Protein AF-A0A7Y9ZKM8-F1 (afdb_monomer_lite)

Foldseek 3Di:
DAPLVVLVVQLVVLVVVLCCVQVDPDPPFADFPADPDPVDGDGPVNVVSVVVSVVSVVVSVVVNVVGD

Organism: NCBI:txid200618

Structure (mmCIF, N/CA/C/O backbone):
data_AF-A0A7Y9ZKM8-F1
#
_entry.id   AF-A0A7Y9ZKM8-F1
#
loop_
_atom_site.group_PDB
_atom_site.id
_atom_site.type_symbol
_atom_site.label_atom_id
_atom_site.label_alt_id
_atom_site.label_comp_id
_atom_site.label_asym_id
_atom_site.label_entity_id
_atom_site.label_seq_id
_atom_site.pdbx_PDB_ins_code
_atom_site.Cartn_x
_atom_site.Cartn_y
_atom_site.Cartn_z
_atom_site.occupancy
_atom_site.B_iso_or_equiv
_atom_site.auth_seq_id
_atom_site.auth_comp_id
_atom_site.auth_asym_id
_atom_site.auth_atom_id
_atom_site.pdbx_PDB_model_num
ATOM 1 N N . MET A 1 1 ? -0.156 -1.820 25.097 1.00 73.31 1 MET A N 1
ATOM 2 C CA . MET A 1 1 ? 0.002 -0.907 23.942 1.00 73.31 1 MET A CA 1
ATOM 3 C C . MET A 1 1 ? -1.393 -0.582 23.417 1.00 73.31 1 MET A C 1
ATOM 5 O O . MET A 1 1 ? -2.185 -1.508 23.313 1.00 73.31 1 MET A O 1
ATOM 9 N N . SER A 1 2 ? -1.737 0.691 23.186 1.00 92.81 2 SER A N 1
ATOM 10 C CA . SER A 1 2 ? -3.092 1.062 22.730 1.00 92.81 2 SER A CA 1
ATOM 11 C C . SER A 1 2 ? -3.397 0.436 21.355 1.00 92.81 2 SER A C 1
ATOM 13 O O . SER A 1 2 ? -2.517 0.490 20.491 1.00 92.81 2 SER A O 1
ATOM 15 N N . PRO A 1 3 ? -4.607 -0.110 21.109 1.00 92.56 3 PRO A N 1
ATOM 16 C CA . PRO A 1 3 ? -4.999 -0.632 19.795 1.00 92.56 3 PRO A CA 1
ATOM 17 C C . PRO A 1 3 ? -4.814 0.398 18.677 1.00 92.56 3 PRO A C 1
ATOM 19 O O . PRO A 1 3 ? -4.331 0.079 17.594 1.00 92.56 3 PRO A O 1
ATOM 22 N N . ARG A 1 4 ? -5.096 1.673 18.971 1.00 92.94 4 ARG A N 1
ATOM 23 C CA . ARG A 1 4 ? -4.866 2.778 18.036 1.00 92.94 4 ARG A CA 1
ATOM 24 C C . ARG A 1 4 ? -3.382 2.954 17.725 1.00 92.94 4 ARG A C 1
ATOM 26 O O . ARG A 1 4 ? -3.015 3.086 16.567 1.00 92.94 4 ARG A O 1
ATOM 33 N N . LEU A 1 5 ? -2.504 2.865 18.723 1.00 96.44 5 LEU A N 1
ATOM 34 C CA . LEU A 1 5 ? -1.062 2.951 18.480 1.00 96.44 5 LEU A CA 1
ATOM 35 C C . LEU A 1 5 ? -0.557 1.796 17.596 1.00 96.44 5 LEU A C 1
ATOM 37 O O . LEU A 1 5 ? 0.267 2.023 16.716 1.00 96.44 5 LEU A O 1
ATOM 41 N N . GLN A 1 6 ? -1.079 0.579 17.783 1.00 95.94 6 GLN A N 1
ATOM 42 C CA . GLN A 1 6 ? -0.749 -0.572 16.931 1.00 95.94 6 GLN A CA 1
ATOM 43 C C . GLN A 1 6 ? -1.222 -0.374 15.487 1.00 95.94 6 GLN A C 1
ATOM 45 O O . GLN A 1 6 ? -0.464 -0.627 14.555 1.00 95.94 6 GLN A O 1
ATOM 50 N N . LEU A 1 7 ? -2.444 0.126 15.294 1.00 97.31 7 LEU A N 1
ATOM 51 C CA . LEU A 1 7 ? -2.988 0.426 13.968 1.00 97.31 7 LEU A CA 1
ATOM 52 C C . LEU A 1 7 ? -2.211 1.547 13.263 1.00 97.31 7 LEU A C 1
ATOM 54 O O . LEU A 1 7 ? -1.934 1.432 12.072 1.00 97.31 7 LEU A O 1
ATOM 58 N N . ALA A 1 8 ? -1.820 2.597 13.992 1.00 97.19 8 ALA A N 1
ATOM 59 C CA . ALA A 1 8 ? -0.986 3.672 13.457 1.00 97.19 8 ALA A CA 1
ATOM 60 C C . ALA A 1 8 ? 0.395 3.152 13.034 1.00 97.19 8 ALA A C 1
ATOM 62 O O . ALA A 1 8 ? 0.837 3.424 11.920 1.00 97.19 8 ALA A O 1
ATOM 63 N N . ALA A 1 9 ? 1.046 2.353 13.884 1.00 97.56 9 ALA A N 1
ATOM 64 C CA . ALA A 1 9 ? 2.317 1.719 13.545 1.00 97.56 9 ALA A CA 1
ATOM 65 C C . ALA A 1 9 ? 2.179 0.804 12.318 1.00 97.56 9 ALA A C 1
ATOM 67 O O . ALA A 1 9 ? 2.993 0.880 11.403 1.00 97.56 9 ALA A O 1
ATOM 68 N N . GLY A 1 10 ? 1.114 -0.001 12.252 1.00 97.38 10 GLY A N 1
ATOM 69 C CA . GLY A 1 10 ? 0.814 -0.841 11.094 1.00 97.38 10 GLY A CA 1
ATOM 70 C C . GLY A 1 10 ? 0.628 -0.031 9.808 1.00 97.38 10 GLY A C 1
ATOM 71 O O . GLY A 1 10 ? 1.171 -0.408 8.773 1.00 97.38 10 GLY A O 1
ATOM 72 N 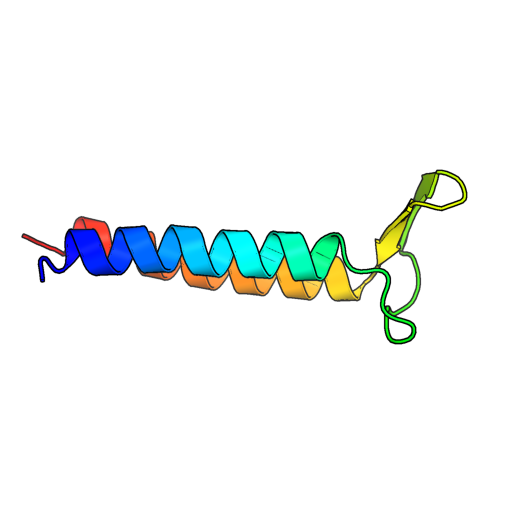N . ALA A 1 11 ? -0.065 1.110 9.871 1.00 97.50 11 ALA A N 1
ATOM 73 C CA . ALA A 1 11 ? -0.232 1.997 8.719 1.00 97.50 11 ALA A CA 1
ATOM 74 C C . ALA A 1 11 ? 1.108 2.565 8.233 1.00 97.50 11 ALA A C 1
ATOM 76 O O . ALA A 1 11 ? 1.384 2.576 7.032 1.00 97.50 11 ALA A O 1
ATOM 77 N N . VAL A 1 12 ? 1.966 3.001 9.157 1.00 98.00 12 VAL A N 1
ATOM 78 C CA . VAL A 1 12 ? 3.306 3.496 8.817 1.00 98.00 12 VAL A CA 1
ATOM 79 C C . VAL A 1 12 ? 4.142 2.388 8.177 1.00 98.00 12 VAL A C 1
ATOM 81 O O . VAL A 1 12 ? 4.702 2.600 7.105 1.00 98.00 12 VAL A O 1
ATOM 84 N N . LEU A 1 13 ? 4.175 1.197 8.779 1.00 97.88 13 LEU A N 1
ATOM 85 C CA . LEU A 1 13 ? 4.963 0.065 8.284 1.00 97.88 13 LEU A CA 1
ATOM 86 C C . LEU A 1 13 ? 4.506 -0.392 6.898 1.00 97.88 13 LEU A C 1
ATOM 88 O O . LEU A 1 13 ? 5.323 -0.509 5.990 1.00 97.88 13 LEU A O 1
ATOM 92 N N . VAL A 1 14 ? 3.201 -0.601 6.709 1.00 97.25 14 VAL A N 1
ATOM 93 C CA . VAL A 1 14 ? 2.648 -1.034 5.417 1.00 97.25 14 VAL A CA 1
ATOM 94 C C . VAL A 1 14 ? 2.898 0.018 4.336 1.00 97.25 14 VAL A C 1
ATOM 96 O O . VAL A 1 14 ? 3.225 -0.340 3.206 1.00 97.25 14 VAL A O 1
ATOM 99 N N . SER A 1 15 ? 2.812 1.310 4.668 1.00 97.06 15 SER A N 1
ATOM 100 C CA . SER A 1 15 ? 3.132 2.378 3.712 1.00 97.06 15 SER A CA 1
ATOM 101 C C . SER A 1 15 ? 4.620 2.410 3.370 1.00 97.06 15 SER A C 1
ATOM 103 O O . SER A 1 15 ? 4.957 2.506 2.195 1.00 97.06 15 SER A O 1
ATOM 105 N N . GLY A 1 16 ? 5.504 2.266 4.361 1.00 95.06 16 GLY A N 1
ATOM 106 C CA . GLY A 1 16 ? 6.950 2.199 4.141 1.00 95.06 16 GLY A CA 1
ATOM 107 C C . GLY A 1 16 ? 7.350 1.037 3.230 1.00 95.06 16 GLY A C 1
ATOM 108 O O . GLY A 1 16 ? 8.040 1.255 2.240 1.00 95.06 16 GLY A O 1
ATOM 109 N N . ILE A 1 17 ? 6.826 -0.165 3.497 1.00 93.44 17 ILE A N 1
ATOM 110 C CA . ILE A 1 17 ? 7.059 -1.358 2.665 1.00 93.44 17 ILE A CA 1
ATOM 111 C C . ILE A 1 17 ? 6.548 -1.141 1.238 1.00 93.44 17 ILE A C 1
ATOM 113 O O . ILE A 1 17 ? 7.202 -1.531 0.280 1.00 93.44 17 ILE A O 1
ATOM 117 N N . THR A 1 18 ? 5.389 -0.498 1.082 1.00 93.75 18 THR A N 1
ATOM 118 C CA . THR A 1 18 ? 4.821 -0.199 -0.243 1.00 93.75 18 THR A CA 1
ATOM 119 C C . THR A 1 18 ? 5.713 0.766 -1.016 1.00 93.75 18 THR A C 1
ATOM 121 O O . THR A 1 18 ? 5.968 0.545 -2.194 1.00 93.75 18 THR A O 1
ATOM 124 N N . VAL A 1 19 ? 6.234 1.807 -0.362 1.00 92.19 19 VAL A N 1
ATOM 125 C CA . VAL A 1 19 ? 7.182 2.741 -0.987 1.00 92.19 19 VAL A CA 1
ATOM 126 C C . VAL A 1 19 ? 8.464 2.022 -1.396 1.00 92.19 19 VAL A C 1
ATOM 128 O O . VAL A 1 19 ? 8.925 2.219 -2.514 1.00 92.19 19 VAL A O 1
ATOM 131 N N . GLU A 1 20 ? 9.020 1.171 -0.534 1.00 89.62 20 GLU A N 1
ATOM 132 C CA . GLU A 1 20 ? 10.220 0.391 -0.852 1.00 89.62 20 GLU A CA 1
ATOM 133 C C . GLU A 1 20 ? 9.978 -0.576 -2.020 1.00 89.62 20 GLU A C 1
ATOM 135 O O . GLU A 1 20 ? 10.804 -0.663 -2.926 1.00 89.62 20 GLU A O 1
ATOM 140 N N . ALA A 1 21 ? 8.817 -1.233 -2.052 1.00 87.00 21 ALA A N 1
ATOM 141 C CA . ALA A 1 21 ? 8.425 -2.129 -3.135 1.00 87.00 21 ALA A CA 1
ATOM 142 C C . ALA A 1 21 ? 8.252 -1.402 -4.480 1.00 87.00 21 ALA A C 1
ATOM 144 O O . ALA A 1 21 ? 8.622 -1.959 -5.506 1.00 87.00 21 ALA A O 1
ATOM 145 N N . LEU A 1 22 ? 7.733 -0.167 -4.477 1.00 86.44 22 LEU A N 1
ATOM 146 C CA . LEU A 1 22 ? 7.561 0.648 -5.688 1.00 86.44 22 LEU A CA 1
ATOM 147 C C . LEU A 1 22 ? 8.859 1.335 -6.142 1.00 86.44 22 LEU A C 1
ATOM 149 O O . LEU A 1 22 ? 9.075 1.539 -7.333 1.00 86.44 22 LEU A O 1
ATOM 153 N N . ALA A 1 23 ? 9.712 1.744 -5.201 1.00 81.75 23 ALA A N 1
ATOM 154 C CA . ALA A 1 23 ? 10.976 2.420 -5.499 1.00 81.75 23 ALA A CA 1
ATOM 155 C C . ALA A 1 23 ? 12.108 1.435 -5.835 1.00 81.75 23 ALA A C 1
ATOM 157 O O . ALA A 1 23 ? 13.105 1.814 -6.455 1.00 81.75 23 ALA A O 1
ATOM 158 N N . GLY A 1 24 ? 11.982 0.178 -5.408 1.00 67.56 24 GLY A N 1
ATOM 159 C CA . GLY A 1 24 ? 12.952 -0.872 -5.672 1.00 67.56 24 GLY A CA 1
ATOM 160 C C . GLY A 1 24 ? 12.922 -1.314 -7.133 1.00 67.56 24 GLY A C 1
ATOM 161 O O . GLY A 1 24 ? 12.006 -2.005 -7.566 1.00 67.56 24 GLY A O 1
ATOM 162 N N . SER A 1 25 ? 13.974 -1.001 -7.890 1.00 57.34 25 SER A N 1
ATOM 163 C CA . SER A 1 25 ? 14.198 -1.572 -9.221 1.00 57.34 25 SER A CA 1
ATOM 164 C C . SER A 1 25 ? 14.645 -3.032 -9.101 1.00 57.34 25 SER A C 1
ATOM 166 O O . SER A 1 25 ? 15.828 -3.372 -9.150 1.00 57.34 25 SER A O 1
ATOM 168 N N . SER A 1 26 ? 13.695 -3.942 -8.898 1.00 55.69 26 SER A N 1
ATOM 169 C CA . SER A 1 26 ? 14.016 -5.367 -8.889 1.00 55.69 26 SER A CA 1
ATOM 170 C C . SER A 1 26 ? 14.186 -5.870 -10.330 1.00 55.69 26 SER A C 1
ATOM 172 O O . SER A 1 26 ? 13.408 -5.521 -11.218 1.00 55.69 26 SER A O 1
ATOM 174 N N . ARG A 1 27 ? 15.165 -6.749 -10.586 1.00 53.47 27 ARG A N 1
ATOM 175 C CA . ARG A 1 27 ? 15.272 -7.502 -11.860 1.00 53.47 27 ARG A CA 1
ATOM 176 C C . ARG A 1 27 ? 14.043 -8.386 -12.151 1.00 53.47 27 ARG A C 1
ATOM 178 O O . ARG A 1 27 ? 13.971 -8.972 -13.224 1.00 53.47 27 ARG A O 1
ATOM 185 N N . LEU A 1 28 ? 13.136 -8.514 -11.181 1.00 56.72 28 LEU A N 1
ATOM 186 C CA . LEU A 1 28 ? 11.883 -9.262 -11.242 1.00 56.72 28 LEU A CA 1
ATOM 187 C C . LEU A 1 28 ? 10.679 -8.383 -11.599 1.00 56.72 28 LEU A C 1
ATOM 189 O O . LEU A 1 28 ? 9.581 -8.916 -11.703 1.00 56.72 28 LEU A O 1
ATOM 193 N N . SER A 1 29 ? 10.868 -7.072 -11.776 1.00 61.72 29 SER A N 1
ATOM 194 C CA . SER A 1 29 ? 9.777 -6.166 -12.130 1.00 61.72 29 SER A CA 1
ATOM 195 C C . SER A 1 29 ? 9.233 -6.568 -13.501 1.00 61.72 29 S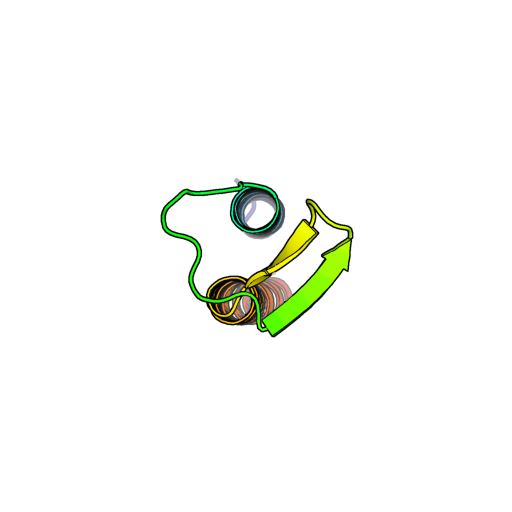ER A C 1
ATOM 197 O O . SER A 1 29 ? 9.993 -6.661 -14.471 1.00 61.72 29 SER A O 1
ATOM 199 N N . GLY A 1 30 ? 7.937 -6.870 -13.563 1.00 68.88 30 GLY A N 1
ATOM 200 C CA . GLY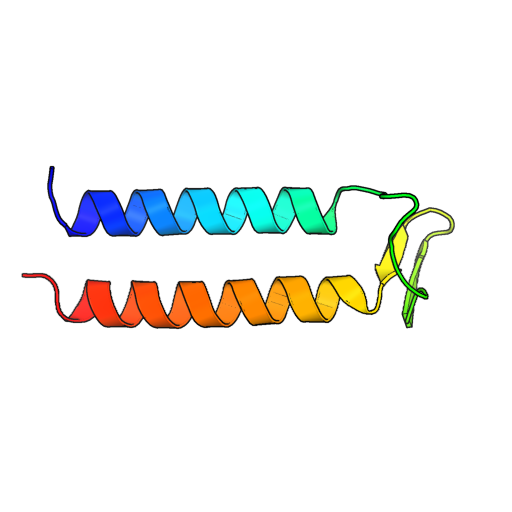 A 1 30 ? 7.216 -7.240 -14.775 1.00 68.88 30 GLY A CA 1
ATOM 201 C C . GLY A 1 30 ? 7.253 -6.144 -15.845 1.00 68.88 30 GLY A C 1
ATOM 202 O O . GLY A 1 30 ? 7.943 -5.139 -15.702 1.00 68.88 30 GLY A O 1
ATOM 203 N N . PRO A 1 31 ? 6.527 -6.294 -16.962 1.00 79.62 31 PRO A N 1
ATOM 204 C CA . PRO A 1 31 ? 6.595 -5.321 -18.047 1.00 79.62 31 PRO A CA 1
ATOM 205 C C . PRO A 1 31 ? 6.206 -3.911 -17.572 1.00 79.62 31 PRO A C 1
ATOM 207 O O . PRO A 1 31 ? 5.241 -3.732 -16.824 1.00 79.62 31 PRO A O 1
ATOM 210 N N . VAL A 1 32 ? 6.959 -2.906 -18.029 1.00 83.50 32 VAL A N 1
ATOM 211 C CA . VAL A 1 32 ? 6.629 -1.489 -17.825 1.00 83.50 32 VAL A CA 1
ATOM 212 C C . VAL A 1 32 ? 5.355 -1.172 -18.608 1.00 83.50 32 VAL A C 1
ATOM 214 O O . VAL A 1 32 ? 5.297 -1.394 -19.816 1.00 83.50 32 VAL A O 1
ATOM 217 N N . ILE A 1 33 ? 4.338 -0.649 -17.926 1.00 86.06 33 ILE A N 1
ATOM 218 C CA . ILE A 1 33 ? 3.065 -0.217 -18.524 1.00 86.06 33 ILE A CA 1
ATOM 219 C C . ILE A 1 33 ? 3.034 1.279 -18.817 1.00 86.06 33 ILE A C 1
ATOM 221 O O . ILE A 1 33 ? 2.364 1.707 -19.754 1.00 86.06 33 ILE A O 1
ATOM 225 N N . ILE A 1 34 ? 3.747 2.080 -18.022 1.00 84.75 34 ILE A N 1
ATOM 226 C CA . ILE A 1 34 ? 3.824 3.534 -18.187 1.00 84.75 34 ILE A CA 1
ATOM 227 C C . ILE A 1 34 ? 5.268 3.956 -17.960 1.00 84.75 34 ILE A C 1
ATOM 229 O O . ILE A 1 34 ? 5.808 3.740 -16.884 1.00 84.75 34 ILE A O 1
ATOM 233 N N . THR A 1 35 ? 5.889 4.602 -18.938 1.00 84.94 35 THR A N 1
ATOM 234 C CA . THR A 1 35 ? 7.250 5.133 -18.796 1.00 84.94 35 THR A CA 1
ATOM 235 C C . THR A 1 35 ? 7.185 6.623 -18.483 1.00 84.94 35 THR A C 1
ATOM 237 O O . THR A 1 35 ? 6.613 7.386 -19.258 1.00 84.94 35 THR A O 1
ATOM 240 N N . PH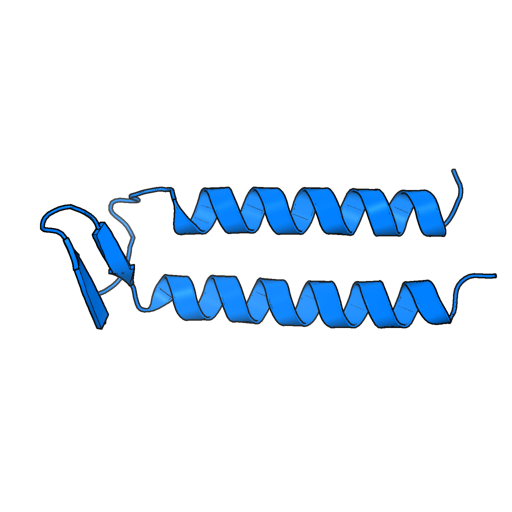E A 1 36 ? 7.781 7.050 -17.368 1.00 81.19 36 PHE A N 1
ATOM 241 C CA . PHE A 1 36 ? 7.880 8.471 -17.008 1.00 81.19 36 PHE A CA 1
ATOM 242 C C . PHE A 1 36 ? 9.235 9.070 -17.390 1.00 81.19 36 PHE A C 1
ATOM 244 O O . PHE A 1 36 ? 9.317 10.238 -17.762 1.00 81.19 36 PHE A O 1
ATOM 251 N N . SER A 1 37 ? 10.304 8.278 -17.303 1.00 80.50 37 SER A N 1
ATOM 252 C CA . SER A 1 37 ? 11.659 8.665 -17.695 1.00 80.50 37 SER A CA 1
ATOM 253 C C . SER A 1 37 ? 12.437 7.443 -18.207 1.00 80.50 37 SER A C 1
ATOM 255 O O . SER A 1 37 ? 11.973 6.315 -18.046 1.00 80.50 37 SER A O 1
ATOM 257 N N . PRO A 1 38 ? 13.637 7.618 -18.791 1.00 78.38 38 PRO A N 1
ATOM 258 C CA . PRO A 1 38 ? 14.450 6.495 -19.271 1.00 78.38 38 PRO A CA 1
ATOM 259 C C . PRO A 1 38 ? 14.810 5.463 -18.192 1.00 78.38 38 PRO A C 1
ATOM 261 O O . PRO A 1 38 ? 15.171 4.338 -18.521 1.00 78.38 38 PRO A O 1
ATOM 264 N N . THR A 1 39 ? 14.745 5.847 -16.914 1.00 76.25 39 THR A N 1
ATOM 265 C CA . THR A 1 39 ? 15.098 4.991 -15.773 1.00 76.25 39 THR A CA 1
ATOM 266 C C . THR A 1 39 ? 13.923 4.706 -14.843 1.00 76.25 39 THR A C 1
ATOM 268 O O . THR A 1 39 ? 14.090 3.931 -13.907 1.00 76.25 39 THR A O 1
ATOM 271 N N . HIS A 1 40 ? 12.760 5.328 -15.066 1.00 74.69 40 HIS A N 1
ATOM 272 C CA . HIS A 1 40 ? 11.586 5.185 -14.208 1.00 74.69 40 HIS A CA 1
ATOM 273 C C . HIS A 1 40 ? 10.327 4.945 -15.034 1.00 74.69 40 HIS A C 1
ATOM 275 O O . HIS A 1 40 ? 9.962 5.724 -15.919 1.00 74.69 40 HIS A O 1
ATOM 281 N N . GLY A 1 41 ? 9.612 3.895 -14.668 1.00 82.62 41 GLY A N 1
ATOM 282 C CA . GLY A 1 41 ? 8.294 3.585 -15.184 1.00 82.62 41 GLY A CA 1
ATOM 283 C C . GLY A 1 41 ? 7.485 2.844 -14.132 1.00 82.62 41 GLY A C 1
ATOM 284 O O . GLY A 1 41 ? 8.037 2.363 -13.147 1.00 82.62 41 GLY A O 1
ATOM 285 N N . VAL A 1 42 ? 6.179 2.789 -14.352 1.00 84.44 42 VAL A N 1
ATOM 286 C CA . VAL A 1 42 ? 5.253 1.938 -13.612 1.00 84.44 42 VAL A CA 1
ATOM 287 C C . VAL A 1 42 ? 5.259 0.568 -14.264 1.00 84.44 42 VAL A C 1
ATOM 289 O O . VAL A 1 42 ? 5.024 0.457 -15.470 1.00 84.44 42 VAL A O 1
ATOM 292 N N . HIS A 1 43 ? 5.497 -0.465 -13.475 1.00 87.88 43 HIS A N 1
ATOM 293 C CA . HIS A 1 43 ? 5.410 -1.865 -13.864 1.00 87.88 43 HIS A CA 1
ATOM 294 C C . HIS A 1 43 ? 4.012 -2.412 -13.558 1.00 87.88 43 HIS A C 1
ATOM 296 O O . HIS A 1 43 ? 3.286 -1.879 -12.720 1.00 87.88 43 HIS A O 1
ATOM 302 N N . VAL A 1 44 ? 3.614 -3.503 -14.219 1.00 85.81 44 VAL A N 1
ATOM 303 C CA . VAL A 1 44 ? 2.349 -4.195 -13.886 1.00 85.81 44 VAL A CA 1
ATOM 304 C C . VAL A 1 44 ? 2.284 -4.558 -12.398 1.00 85.81 44 VAL A C 1
ATOM 306 O O . VAL A 1 44 ? 1.235 -4.411 -11.770 1.00 85.81 44 VAL A O 1
ATOM 309 N N . ASP A 1 45 ? 3.407 -4.984 -11.823 1.00 85.75 45 ASP A N 1
ATOM 310 C CA . ASP A 1 45 ? 3.469 -5.415 -10.426 1.00 85.75 45 ASP A CA 1
ATOM 311 C C . ASP A 1 45 ? 3.256 -4.258 -9.441 1.00 85.75 45 ASP A C 1
ATOM 313 O O . ASP A 1 45 ? 2.698 -4.468 -8.362 1.00 85.75 45 ASP A O 1
ATOM 317 N N . ASP A 1 46 ? 3.574 -3.022 -9.838 1.00 88.31 46 ASP A N 1
ATOM 318 C CA . ASP A 1 46 ? 3.318 -1.825 -9.031 1.00 88.31 46 ASP A CA 1
ATOM 319 C C . ASP A 1 46 ? 1.817 -1.656 -8.766 1.00 88.31 46 ASP A C 1
ATOM 321 O O . ASP A 1 46 ? 1.401 -1.254 -7.677 1.00 88.31 46 ASP A O 1
ATOM 325 N N . VAL A 1 47 ? 0.974 -2.034 -9.734 1.00 88.50 47 VAL A N 1
ATOM 326 C CA . VAL A 1 47 ? -0.486 -2.011 -9.573 1.00 88.50 47 VAL A CA 1
ATOM 327 C C . VAL A 1 47 ? -0.918 -3.012 -8.505 1.00 88.50 47 VAL A C 1
ATOM 329 O O . VAL A 1 47 ? -1.731 -2.677 -7.642 1.00 88.50 47 VAL A O 1
ATOM 332 N N . ALA A 1 48 ? -0.361 -4.225 -8.519 1.00 90.31 48 ALA A N 1
ATOM 333 C CA . ALA A 1 48 ? -0.667 -5.242 -7.516 1.00 90.31 48 ALA A CA 1
ATOM 334 C C . ALA A 1 48 ? -0.230 -4.797 -6.110 1.00 90.31 48 ALA A C 1
ATOM 336 O O . ALA A 1 48 ? -0.993 -4.951 -5.151 1.00 90.31 48 ALA A O 1
ATOM 337 N N . VAL A 1 49 ? 0.949 -4.178 -5.997 1.00 92.31 49 VAL A N 1
ATOM 338 C CA . VAL A 1 49 ? 1.470 -3.604 -4.746 1.00 92.31 49 VAL A CA 1
ATOM 339 C C . VAL A 1 49 ? 0.538 -2.513 -4.209 1.00 92.31 49 VAL A C 1
ATOM 341 O O . VAL A 1 49 ? 0.137 -2.562 -3.043 1.00 92.31 49 VAL A O 1
ATOM 344 N N . VAL A 1 50 ? 0.116 -1.569 -5.055 1.00 93.56 50 VAL A N 1
ATOM 345 C CA . VAL A 1 50 ? -0.808 -0.491 -4.659 1.00 93.56 50 VAL A CA 1
ATOM 346 C C . VAL A 1 50 ? -2.174 -1.042 -4.242 1.00 93.56 50 VAL A C 1
ATOM 348 O O . VAL A 1 50 ? -2.738 -0.591 -3.242 1.00 93.56 50 VAL A O 1
ATOM 351 N N . LEU A 1 51 ? -2.710 -2.036 -4.955 1.00 95.12 51 LEU A N 1
ATO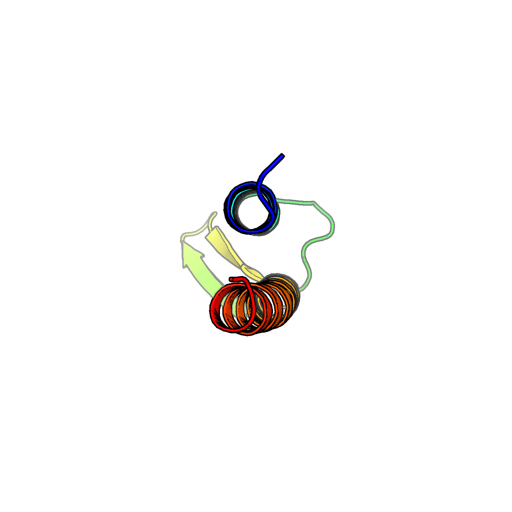M 352 C CA . LEU A 1 51 ? -3.979 -2.674 -4.591 1.00 95.12 51 LEU A CA 1
ATOM 353 C C . LEU A 1 51 ? -3.887 -3.398 -3.241 1.00 95.12 51 LEU A C 1
ATOM 355 O O . LEU A 1 51 ? -4.789 -3.258 -2.411 1.00 95.12 51 LEU A O 1
ATOM 359 N N . ALA A 1 52 ? -2.797 -4.123 -2.986 1.00 95.75 52 ALA A N 1
ATOM 360 C CA . ALA A 1 52 ? -2.563 -4.777 -1.700 1.00 95.75 52 ALA A CA 1
ATOM 361 C C . ALA A 1 52 ? -2.457 -3.752 -0.556 1.00 95.75 52 ALA A C 1
ATOM 363 O O . ALA A 1 52 ? -3.100 -3.914 0.487 1.00 95.75 52 ALA A O 1
ATOM 364 N N . TRP A 1 53 ? -1.722 -2.657 -0.771 1.00 97.69 53 TRP A N 1
ATOM 365 C CA . TRP A 1 53 ? -1.644 -1.542 0.176 1.00 97.69 53 TRP A CA 1
ATOM 366 C C . TRP A 1 53 ? -3.023 -0.934 0.463 1.00 97.69 53 TRP A C 1
ATOM 368 O O 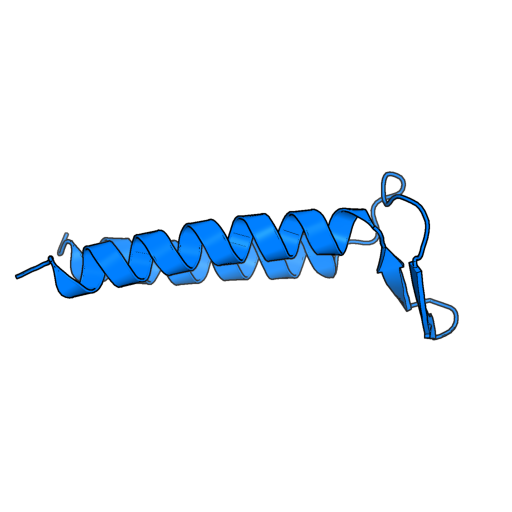. TRP A 1 53 ? -3.385 -0.764 1.630 1.00 97.69 53 TRP A O 1
ATOM 378 N N . LEU A 1 54 ? -3.830 -0.673 -0.573 1.00 98.19 54 LEU A N 1
ATOM 379 C CA . LEU A 1 54 ? -5.187 -0.133 -0.432 1.00 98.19 54 LEU A CA 1
ATOM 380 C C . LEU A 1 54 ? -6.071 -1.038 0.432 1.00 98.19 54 LEU A C 1
ATOM 382 O O . LEU A 1 54 ? -6.747 -0.549 1.340 1.00 98.19 54 LEU A O 1
ATOM 386 N N . VAL A 1 55 ? -6.051 -2.353 0.193 1.00 98.31 55 VAL A N 1
ATOM 387 C CA . VAL A 1 55 ? -6.817 -3.327 0.991 1.00 98.31 55 VAL A CA 1
ATOM 388 C C . VAL A 1 55 ? -6.402 -3.274 2.463 1.00 98.31 55 VAL A C 1
ATOM 390 O O . VAL A 1 55 ? -7.266 -3.192 3.345 1.00 98.31 55 VAL A O 1
ATOM 393 N N . CYS A 1 56 ? -5.096 -3.248 2.739 1.00 97.94 56 CYS A N 1
ATOM 394 C CA . CYS A 1 56 ? -4.567 -3.120 4.095 1.00 97.94 56 CYS A CA 1
ATOM 395 C C . CYS A 1 56 ? -5.006 -1.808 4.761 1.00 97.94 56 CYS A C 1
ATOM 397 O O . CYS A 1 56 ? -5.498 -1.829 5.891 1.00 97.94 56 CYS A O 1
ATOM 399 N N . MET A 1 57 ? -4.902 -0.673 4.066 1.00 98.19 57 MET A N 1
ATOM 400 C CA . MET A 1 57 ? -5.299 0.634 4.603 1.00 98.19 57 MET A CA 1
ATOM 401 C C . MET A 1 57 ? -6.795 0.714 4.887 1.00 98.19 57 MET A C 1
ATOM 403 O O . MET A 1 57 ? -7.194 1.180 5.956 1.00 98.19 57 MET A O 1
ATOM 407 N N . VAL A 1 58 ? -7.636 0.208 3.983 1.00 98.31 58 VAL A N 1
ATOM 408 C CA . VAL A 1 58 ? -9.087 0.133 4.203 1.00 98.31 58 VAL A CA 1
ATOM 409 C C . VAL A 1 58 ? -9.390 -0.697 5.447 1.00 98.31 58 VAL A C 1
ATOM 411 O O . VAL A 1 58 ? -10.215 -0.289 6.271 1.00 98.31 58 VAL A O 1
ATOM 414 N N . TRP A 1 59 ? -8.718 -1.835 5.629 1.00 98.12 59 TRP A N 1
ATOM 415 C CA . TRP A 1 59 ? -8.886 -2.645 6.831 1.00 98.12 59 TRP A CA 1
ATOM 416 C C . TRP A 1 59 ? -8.455 -1.887 8.094 1.00 98.12 59 TRP A C 1
ATOM 418 O O . TRP A 1 59 ? -9.247 -1.807 9.037 1.00 98.12 59 TRP A O 1
ATOM 428 N N . ILE A 1 60 ? -7.278 -1.252 8.095 1.00 97.81 60 ILE A N 1
ATOM 429 C CA . ILE A 1 60 ? -6.773 -0.462 9.231 1.00 97.81 60 ILE A CA 1
ATOM 430 C C . ILE A 1 60 ? -7.752 0.658 9.595 1.00 97.81 60 ILE A C 1
ATOM 432 O O . ILE A 1 60 ? -8.125 0.792 10.760 1.00 97.81 60 ILE A O 1
ATOM 436 N N . VAL A 1 61 ? -8.239 1.423 8.614 1.00 97.56 61 VAL A N 1
ATOM 437 C CA . VAL A 1 61 ? -9.213 2.505 8.837 1.00 97.56 61 VAL A CA 1
ATOM 438 C C . VAL A 1 61 ? -10.517 1.962 9.424 1.00 97.56 61 VAL A C 1
ATOM 440 O O . VAL A 1 61 ? -11.086 2.564 10.341 1.00 97.56 61 VAL A O 1
ATOM 443 N N . ARG A 1 62 ? -10.997 0.809 8.943 1.00 97.62 62 ARG A N 1
ATOM 444 C CA . ARG A 1 62 ? -12.195 0.162 9.502 1.00 97.62 62 ARG A CA 1
ATOM 445 C C . ARG A 1 62 ? -11.981 -0.280 10.948 1.00 97.62 62 ARG A C 1
ATOM 447 O O . ARG A 1 62 ? -12.908 -0.134 11.741 1.00 97.62 62 ARG A O 1
ATOM 454 N N . GLN A 1 63 ? -10.801 -0.790 11.306 1.00 97.19 63 GLN A N 1
ATOM 455 C CA . GLN A 1 63 ? -10.490 -1.156 12.694 1.00 97.19 63 GLN A CA 1
ATOM 456 C C . GLN A 1 63 ? -10.295 0.067 13.589 1.00 97.19 63 GLN A C 1
ATOM 458 O O . GLN A 1 63 ? -10.751 0.071 14.731 1.00 97.19 63 GLN A O 1
ATOM 463 N N . TRP A 1 64 ? -9.702 1.137 13.061 1.00 96.38 64 TRP A N 1
ATOM 464 C CA . TRP A 1 64 ? -9.520 2.389 13.790 1.00 96.38 64 TRP A CA 1
ATOM 465 C C . TRP A 1 64 ? -10.860 2.966 14.242 1.00 96.38 64 TRP A C 1
ATOM 467 O O . TRP A 1 64 ? -11.033 3.294 15.412 1.00 96.38 64 TRP A O 1
ATOM 477 N N . ARG A 1 65 ? -11.843 3.006 13.333 1.00 95.94 65 ARG A N 1
ATOM 478 C CA . ARG A 1 65 ? -13.207 3.485 13.620 1.00 95.94 65 ARG A CA 1
ATOM 479 C C . ARG A 1 65 ? -13.960 2.632 14.644 1.00 95.94 65 ARG A C 1
ATOM 481 O O . ARG A 1 65 ? -14.907 3.122 15.244 1.00 95.94 65 ARG A O 1
ATOM 488 N N . ARG A 1 66 ? -13.574 1.365 14.811 1.00 94.44 66 ARG A N 1
ATOM 489 C CA . ARG A 1 66 ? -14.169 0.434 15.786 1.00 94.44 66 ARG A CA 1
ATOM 490 C C . ARG A 1 66 ? -13.422 0.402 17.116 1.00 94.44 66 ARG A C 1
ATOM 492 O O . ARG A 1 66 ? -13.919 -0.199 18.061 1.00 94.44 66 ARG A O 1
ATOM 499 N N . SER A 1 67 ? -12.232 0.995 17.178 1.00 88.75 67 SER A N 1
ATOM 500 C CA . SER A 1 67 ? -11.407 0.984 18.381 1.00 88.75 67 SER A CA 1
ATOM 501 C C . SER A 1 67 ? -11.890 2.068 19.354 1.00 88.75 67 SER A C 1
ATOM 503 O O . SER A 1 67 ? -11.980 3.226 18.926 1.00 88.75 67 SER A O 1
ATOM 505 N N . PRO A 1 68 ? -12.168 1.725 20.628 1.00 74.31 68 PRO A N 1
ATOM 506 C CA . PRO A 1 68 ? -12.609 2.684 21.645 1.00 74.31 68 PRO A CA 1
ATOM 507 C C . PRO A 1 68 ? -11.608 3.833 21.832 1.00 74.31 68 PRO A C 1
ATOM 509 O O . PRO A 1 68 ? -10.388 3.619 21.632 1.00 74.31 68 PRO A O 1
#

Secondary structure (DSSP, 8-state):
--HHHHHHHHHHHHHHHHHHHHH---TT---EEEEEETTEEEEHHHHHHHHHHHHHHHHHHHHHHH--

Sequence (68 aa):
MSPRLQLAAGAVLVSGITVEALAGSSRLSGPVIITFSPTHGVHVDDVAVVLAWLVCMVWIVRQWRRSP

Radius of gyration: 15.11 Å; chains: 1; bounding box: 29×18×43 Å

pLDDT: mean 87.78, std 11.7, range [53.47, 98.31]